Protein AF-A0A968YWP7-F1 (afdb_monomer_lite)

Secondary structure (DSSP, 8-state):
--HHHHHHHHHHHHHHHHHHHTT--S---SPSS-------SHHHHHHHHHHHHHHHHHGGG-TT-TT--

Radius of gyration: 15.46 Å; chains: 1; bounding box: 30×37×37 Å

Foldseek 3Di:
DDPVVVVVVVLVVVVVVVCVVVVNPDDDPDDPDDDDDDDDDPVSVVVVVVCVVCCVVCVVVDPPNPPDD

Sequence (69 aa):
GSIAAIIQNFKSISTRRINRIQNNMGRTLWQRNYYEHIIRDNTALQNIQDYIRNNPQSWQQDQLHPNKD

pLDDT: mean 91.72, std 7.36, range [58.75, 98.5]

Structure (mmCIF, N/CA/C/O backbone):
data_AF-A0A968YWP7-F1
#
_entry.id   AF-A0A968YWP7-F1
#
loop_
_atom_site.group_PDB
_atom_site.id
_atom_site.type_symbol
_atom_site.label_atom_id
_atom_site.label_alt_id
_atom_site.label_comp_id
_atom_site.label_asym_id
_atom_site.label_entity_id
_atom_site.label_seq_id
_atom_site.pdbx_PDB_ins_code
_atom_site.Cartn_x
_atom_site.Cartn_y
_atom_site.Cartn_z
_atom_site.occupancy
_atom_site.B_iso_or_equiv
_atom_site.auth_seq_id
_atom_site.auth_comp_id
_atom_site.auth_asym_id
_atom_site.auth_atom_id
_atom_site.pdbx_PDB_model_num
ATOM 1 N N . GLY A 1 1 ? -3.172 16.782 -3.689 1.00 81.06 1 GLY A N 1
ATOM 2 C CA . GLY A 1 1 ? -2.865 15.468 -4.291 1.00 81.06 1 GLY A CA 1
ATOM 3 C C . GLY A 1 1 ? -3.751 14.420 -3.655 1.00 81.06 1 GLY A C 1
ATOM 4 O O . GLY A 1 1 ? -4.041 14.558 -2.475 1.00 81.06 1 GLY A O 1
ATOM 5 N N . SER A 1 2 ? -4.218 13.428 -4.414 1.00 95.12 2 SER A N 1
ATOM 6 C CA . SER A 1 2 ? -5.022 12.315 -3.886 1.00 95.12 2 SER A CA 1
ATOM 7 C C . SER A 1 2 ? -4.134 11.148 -3.441 1.00 95.12 2 SER A C 1
ATOM 9 O O . SER A 1 2 ? -3.003 11.014 -3.912 1.00 95.12 2 SER A O 1
ATOM 11 N N . ILE A 1 3 ? -4.659 10.271 -2.580 1.00 95.06 3 ILE A N 1
ATOM 12 C CA . ILE A 1 3 ? -3.990 9.015 -2.193 1.00 95.06 3 ILE A CA 1
ATOM 13 C C . ILE A 1 3 ? -3.680 8.179 -3.440 1.00 95.06 3 ILE A C 1
ATOM 15 O O . ILE A 1 3 ? -2.550 7.730 -3.617 1.00 95.06 3 ILE A O 1
ATOM 19 N N . ALA A 1 4 ? -4.640 8.073 -4.363 1.00 95.00 4 ALA A N 1
ATOM 20 C CA . ALA A 1 4 ? -4.455 7.378 -5.632 1.00 95.00 4 ALA A CA 1
ATOM 21 C C . ALA A 1 4 ? -3.244 7.903 -6.428 1.00 95.00 4 ALA A C 1
ATOM 23 O O . ALA A 1 4 ? -2.443 7.106 -6.915 1.00 95.00 4 ALA A O 1
ATOM 24 N N . ALA A 1 5 ? -3.061 9.227 -6.516 1.00 97.12 5 ALA A N 1
ATOM 25 C CA . ALA A 1 5 ? -1.926 9.824 -7.225 1.00 97.12 5 ALA A CA 1
ATOM 26 C C . ALA A 1 5 ? -0.580 9.519 -6.540 1.00 97.12 5 ALA A C 1
ATOM 28 O O . ALA A 1 5 ? 0.416 9.254 -7.216 1.00 97.12 5 ALA A O 1
ATOM 29 N N . ILE A 1 6 ? -0.550 9.509 -5.203 1.00 97.00 6 ILE A N 1
ATOM 30 C CA . ILE A 1 6 ? 0.647 9.164 -4.420 1.00 97.00 6 ILE A CA 1
ATOM 31 C C . ILE A 1 6 ? 1.031 7.699 -4.658 1.00 97.00 6 ILE A C 1
ATOM 33 O O . ILE A 1 6 ? 2.180 7.407 -4.995 1.00 97.00 6 ILE A O 1
ATOM 37 N N . ILE A 1 7 ? 0.067 6.780 -4.554 1.00 97.75 7 ILE A N 1
ATOM 38 C CA . ILE A 1 7 ? 0.299 5.347 -4.771 1.00 97.75 7 ILE A CA 1
ATOM 39 C C . ILE A 1 7 ? 0.701 5.064 -6.222 1.00 97.75 7 ILE A C 1
ATOM 41 O O . ILE A 1 7 ? 1.619 4.276 -6.462 1.00 97.75 7 ILE A O 1
ATOM 45 N N . GLN A 1 8 ? 0.079 5.733 -7.197 1.00 96.25 8 GLN A N 1
ATOM 46 C CA . GLN A 1 8 ? 0.458 5.620 -8.606 1.00 96.25 8 GLN A CA 1
ATOM 47 C C . GLN A 1 8 ? 1.920 6.029 -8.826 1.00 96.25 8 GLN A C 1
ATOM 49 O O . GLN A 1 8 ? 2.676 5.307 -9.483 1.00 96.25 8 GLN A O 1
ATOM 54 N N . ASN A 1 9 ? 2.333 7.168 -8.264 1.00 97.56 9 ASN A N 1
ATOM 55 C CA . ASN A 1 9 ? 3.699 7.660 -8.387 1.00 97.56 9 ASN A CA 1
ATOM 56 C C . ASN A 1 9 ? 4.700 6.695 -7.729 1.00 97.56 9 ASN A C 1
ATOM 58 O O . ASN A 1 9 ? 5.672 6.287 -8.371 1.00 97.56 9 ASN A O 1
ATOM 62 N N . PHE A 1 10 ? 4.407 6.243 -6.506 1.00 97.31 10 PHE A N 1
ATOM 63 C CA . PHE A 1 10 ? 5.225 5.269 -5.787 1.00 97.31 10 PHE A CA 1
ATOM 64 C C . PHE A 1 10 ? 5.412 3.970 -6.584 1.00 97.31 10 PHE A C 1
ATOM 66 O O . PHE A 1 10 ? 6.550 3.542 -6.809 1.00 97.31 10 PHE A O 1
ATOM 73 N N . LYS A 1 11 ? 4.317 3.369 -7.075 1.00 96.06 11 LYS A N 1
ATOM 74 C CA . LYS A 1 11 ? 4.372 2.143 -7.887 1.00 96.06 11 LYS A CA 1
ATOM 75 C C . LYS A 1 11 ? 5.172 2.357 -9.176 1.00 96.06 11 LYS A C 1
ATOM 77 O O . LYS A 1 11 ? 6.013 1.533 -9.518 1.00 96.06 11 LYS A O 1
ATOM 82 N N . SER A 1 12 ? 4.990 3.495 -9.850 1.00 95.00 12 SER A N 1
ATOM 83 C CA . SER A 1 12 ? 5.718 3.836 -11.082 1.00 95.00 12 SER A CA 1
ATOM 84 C C . SER A 1 12 ? 7.229 3.996 -10.871 1.00 95.00 12 SER A C 1
ATOM 86 O O . SER A 1 12 ? 8.029 3.480 -11.657 1.00 95.00 12 SER A O 1
ATOM 88 N N . ILE A 1 13 ? 7.649 4.733 -9.838 1.00 96.06 13 ILE A N 1
ATOM 89 C CA . ILE A 1 13 ? 9.074 4.987 -9.574 1.00 96.06 13 ILE A CA 1
ATOM 90 C C . ILE A 1 13 ? 9.776 3.702 -9.127 1.00 96.06 13 ILE A C 1
ATOM 92 O O . ILE A 1 13 ? 10.844 3.372 -9.650 1.00 96.06 13 ILE A O 1
ATOM 96 N N . SER A 1 14 ? 9.170 2.959 -8.200 1.00 95.94 14 SER A N 1
ATOM 97 C CA . SER A 1 14 ? 9.725 1.698 -7.697 1.00 95.94 14 SER A CA 1
ATOM 98 C C . SER A 1 14 ? 9.864 0.647 -8.803 1.00 95.94 14 SER A C 1
ATOM 100 O O . SER A 1 14 ? 10.948 0.085 -8.952 1.00 95.94 14 SER A O 1
ATOM 102 N N . THR A 1 15 ? 8.842 0.450 -9.649 1.00 94.88 15 THR A N 1
ATOM 103 C CA . THR A 1 15 ? 8.918 -0.475 -10.794 1.00 94.88 15 THR A CA 1
ATOM 104 C C . THR A 1 15 ? 10.040 -0.092 -11.751 1.00 94.88 15 THR A C 1
ATOM 106 O O . THR A 1 15 ? 10.846 -0.943 -12.116 1.00 94.88 15 THR A O 1
ATOM 109 N N . ARG A 1 16 ? 10.163 1.191 -12.123 1.00 92.38 16 ARG A N 1
ATOM 110 C CA . ARG A 1 16 ? 11.249 1.643 -13.011 1.00 92.38 16 ARG A CA 1
ATOM 111 C C . ARG A 1 16 ? 12.628 1.373 -12.414 1.00 92.38 16 ARG A C 1
ATOM 113 O O . ARG A 1 16 ? 13.523 0.940 -13.134 1.00 92.38 16 ARG A O 1
ATOM 120 N N . ARG A 1 17 ? 12.811 1.618 -11.113 1.00 94.62 17 ARG A N 1
ATOM 121 C CA . ARG A 1 17 ? 14.087 1.366 -10.430 1.00 94.62 17 ARG A CA 1
ATOM 122 C C . ARG A 1 17 ? 14.417 -0.126 -10.381 1.00 94.62 17 ARG A C 1
ATOM 124 O O . ARG A 1 17 ? 15.536 -0.497 -10.716 1.00 94.62 17 ARG A O 1
ATOM 131 N N . ILE A 1 18 ? 13.455 -0.964 -10.004 1.00 94.00 18 ILE A N 1
ATOM 132 C CA . ILE A 1 18 ? 13.646 -2.415 -9.901 1.00 94.00 18 ILE A CA 1
ATOM 133 C C . ILE A 1 18 ? 13.922 -3.027 -11.275 1.00 94.00 18 ILE A C 1
ATOM 135 O O . ILE A 1 18 ? 14.884 -3.777 -11.410 1.00 94.00 18 ILE A O 1
ATOM 139 N N . ASN A 1 19 ? 13.173 -2.637 -12.310 1.00 91.75 19 ASN A N 1
ATOM 140 C CA . ASN A 1 19 ? 13.391 -3.142 -13.668 1.00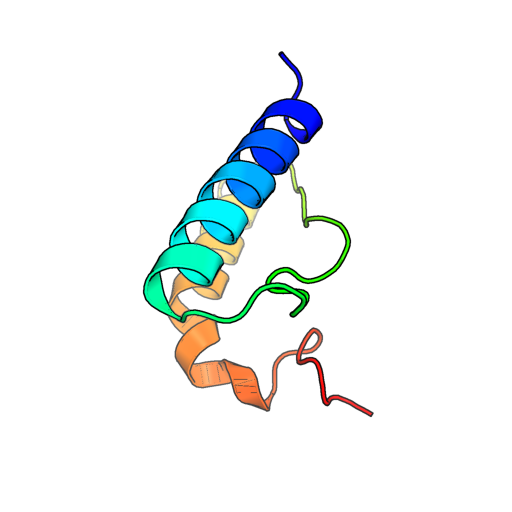 91.75 19 ASN A CA 1
ATOM 141 C C . ASN A 1 19 ? 14.790 -2.794 -14.198 1.00 91.75 19 ASN A C 1
ATOM 143 O O . ASN A 1 19 ? 15.395 -3.615 -14.882 1.00 91.75 19 ASN A O 1
ATOM 147 N N . ARG A 1 20 ? 15.329 -1.613 -13.849 1.00 91.50 20 ARG A N 1
ATOM 148 C CA . ARG A 1 20 ? 16.716 -1.236 -14.175 1.00 91.50 20 ARG A CA 1
ATOM 149 C C . ARG A 1 20 ? 17.739 -2.110 -13.454 1.00 91.50 20 ARG A C 1
ATOM 151 O O . ARG A 1 20 ? 18.694 -2.543 -14.081 1.00 91.50 20 ARG A O 1
ATOM 158 N N . ILE A 1 21 ? 17.540 -2.373 -12.160 1.00 93.69 21 ILE A N 1
ATOM 159 C CA . ILE A 1 21 ? 18.455 -3.204 -11.356 1.00 93.69 21 ILE A CA 1
ATOM 160 C C . ILE A 1 21 ? 18.438 -4.660 -11.837 1.00 93.69 21 ILE A C 1
ATOM 162 O O . ILE A 1 21 ? 19.480 -5.301 -11.895 1.00 93.69 21 ILE A O 1
ATOM 166 N N . GLN A 1 22 ? 17.264 -5.181 -12.191 1.00 90.38 22 GLN A N 1
ATOM 167 C CA . GLN A 1 22 ? 17.081 -6.585 -12.570 1.00 90.38 22 GLN A CA 1
ATOM 168 C C . GLN A 1 22 ? 17.259 -6.850 -14.073 1.00 90.38 22 GLN A C 1
ATOM 170 O O . GLN A 1 22 ? 17.077 -7.986 -14.502 1.00 90.38 22 GLN A O 1
ATOM 175 N N . ASN A 1 23 ? 17.562 -5.821 -14.875 1.00 85.88 23 ASN A N 1
ATOM 176 C CA . ASN A 1 23 ? 17.587 -5.875 -16.343 1.00 85.88 23 ASN A CA 1
ATOM 177 C C . ASN A 1 23 ? 16.345 -6.568 -16.947 1.00 85.88 23 ASN A C 1
ATOM 179 O O . ASN A 1 23 ? 16.427 -7.306 -17.926 1.00 85.88 23 ASN A O 1
ATOM 183 N N . ASN A 1 24 ? 15.183 -6.370 -16.319 1.00 79.00 24 ASN A N 1
ATOM 184 C CA . ASN A 1 24 ? 13.954 -7.084 -16.645 1.00 79.00 24 ASN A CA 1
ATOM 185 C C . ASN A 1 24 ? 12.838 -6.081 -16.932 1.00 79.00 24 ASN A C 1
ATOM 187 O O . ASN A 1 24 ? 12.082 -5.668 -16.052 1.00 79.00 24 ASN A O 1
ATOM 191 N N . MET A 1 25 ? 12.781 -5.635 -18.184 1.00 72.19 25 MET A N 1
ATOM 192 C CA . MET A 1 25 ? 11.765 -4.705 -18.663 1.00 72.19 25 MET A CA 1
ATOM 193 C C . MET A 1 25 ? 10.555 -5.500 -19.161 1.00 72.19 25 MET A C 1
ATOM 195 O O . MET A 1 25 ? 10.578 -6.034 -20.262 1.00 72.19 25 MET A O 1
ATOM 199 N N . GLY A 1 26 ? 9.501 -5.592 -18.345 1.00 73.81 26 GLY A N 1
ATOM 200 C CA . GLY A 1 26 ? 8.221 -6.169 -18.784 1.00 73.81 26 GLY A CA 1
ATOM 201 C C . GLY A 1 26 ? 7.437 -6.938 -17.725 1.00 73.81 26 GLY A C 1
ATOM 202 O O . GLY A 1 26 ? 6.255 -7.200 -17.927 1.00 73.81 26 GLY A O 1
ATOM 203 N N . ARG A 1 27 ? 8.040 -7.278 -16.578 1.00 81.88 27 ARG A N 1
ATOM 204 C CA . ARG A 1 27 ? 7.301 -7.944 -15.496 1.00 81.88 27 ARG A CA 1
ATOM 205 C C . ARG A 1 27 ? 6.422 -6.966 -14.720 1.00 81.88 27 ARG A C 1
ATOM 207 O O . ARG A 1 27 ? 6.874 -5.910 -14.273 1.00 81.88 27 ARG A O 1
ATOM 214 N N . THR A 1 28 ? 5.171 -7.363 -14.508 1.00 84.75 28 THR A N 1
ATOM 215 C CA . THR A 1 28 ? 4.269 -6.695 -13.569 1.00 84.75 28 THR A CA 1
ATOM 216 C C . THR A 1 28 ? 4.771 -6.949 -12.152 1.00 84.75 28 THR A C 1
ATOM 218 O O . THR A 1 28 ? 4.702 -8.067 -11.654 1.00 84.75 28 THR A O 1
ATOM 221 N N . LEU A 1 29 ? 5.306 -5.907 -11.515 1.00 91.38 29 LEU A N 1
ATOM 222 C CA . LEU A 1 29 ? 5.827 -5.988 -10.148 1.00 91.38 29 LEU A CA 1
ATOM 223 C C . LEU A 1 29 ? 4.716 -5.923 -9.092 1.00 91.38 29 LEU A C 1
ATOM 225 O O . LEU A 1 29 ? 4.785 -6.587 -8.064 1.00 91.38 29 LEU 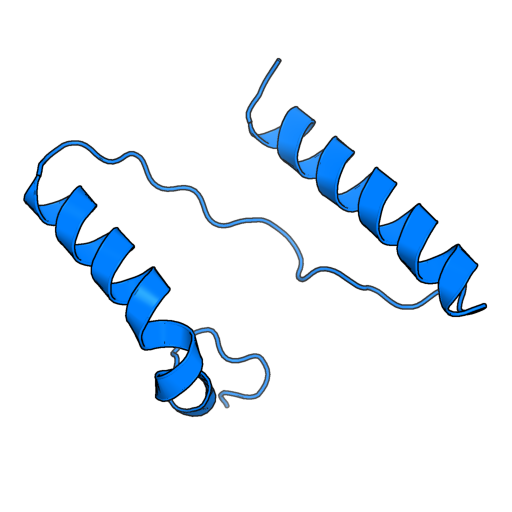A O 1
ATOM 229 N N . TRP A 1 30 ? 3.715 -5.078 -9.325 1.00 92.69 30 TRP A N 1
ATOM 230 C CA . TRP A 1 30 ? 2.669 -4.788 -8.352 1.00 92.69 30 TRP A CA 1
ATOM 231 C C . TRP A 1 30 ? 1.387 -5.530 -8.696 1.00 92.69 30 TRP A C 1
ATOM 233 O O . TRP A 1 30 ? 0.957 -5.521 -9.848 1.00 92.69 30 TRP A O 1
ATOM 243 N N . GLN A 1 31 ? 0.704 -6.050 -7.679 1.00 89.31 31 GLN A N 1
ATOM 244 C CA . GLN A 1 31 ? -0.705 -6.408 -7.814 1.00 89.31 31 GLN A CA 1
ATOM 245 C C . GLN A 1 31 ? -1.531 -5.179 -8.237 1.00 89.31 31 GLN A C 1
ATOM 247 O O . GLN A 1 31 ? -1.206 -4.025 -7.900 1.00 89.31 31 GLN A O 1
ATOM 252 N N . ARG A 1 32 ? -2.597 -5.432 -9.006 1.00 89.50 32 ARG A N 1
ATOM 253 C CA . ARG A 1 32 ? -3.536 -4.397 -9.455 1.00 89.50 32 ARG A CA 1
ATOM 254 C C . ARG A 1 32 ? -4.247 -3.786 -8.242 1.00 89.50 32 ARG A C 1
ATOM 256 O O . ARG A 1 32 ? -4.563 -4.490 -7.294 1.00 89.50 32 ARG A O 1
ATOM 263 N N . ASN A 1 33 ? -4.532 -2.483 -8.316 1.00 91.25 33 ASN A N 1
ATOM 264 C CA . ASN A 1 33 ? -5.166 -1.689 -7.252 1.00 91.25 33 ASN A CA 1
ATOM 265 C C . ASN A 1 33 ? -4.347 -1.628 -5.952 1.00 91.25 33 ASN A C 1
ATOM 267 O O . ASN A 1 33 ? -3.187 -2.035 -5.902 1.00 91.25 33 ASN A O 1
ATOM 271 N N . TYR A 1 34 ? -4.899 -0.989 -4.930 1.00 93.75 34 TYR A N 1
ATOM 272 C CA . TYR A 1 34 ? -4.324 -0.909 -3.594 1.00 93.75 34 TYR A CA 1
ATOM 273 C C . TYR A 1 34 ? -5.461 -0.983 -2.572 1.00 93.75 34 TYR A C 1
ATOM 275 O O . TYR A 1 34 ? -6.591 -0.614 -2.886 1.00 93.75 34 TYR A O 1
ATOM 283 N N . TYR A 1 35 ? -5.162 -1.493 -1.380 1.00 92.75 35 TYR A N 1
ATOM 284 C CA . TYR A 1 35 ? -6.111 -1.512 -0.273 1.00 92.75 35 TYR A CA 1
ATOM 285 C C . TYR A 1 35 ? -6.071 -0.168 0.456 1.00 92.75 35 TYR A C 1
ATOM 287 O O . TYR A 1 35 ? -4.990 0.336 0.768 1.00 92.75 35 TYR A O 1
ATOM 295 N N . GLU A 1 36 ? -7.239 0.402 0.732 1.00 92.81 36 GLU A N 1
ATOM 296 C CA . GLU A 1 36 ? -7.382 1.604 1.547 1.00 92.81 36 GLU A CA 1
ATOM 297 C C . GLU A 1 36 ? -8.451 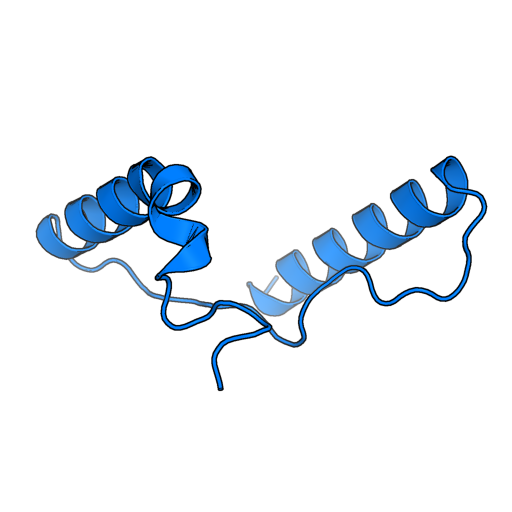1.396 2.617 1.00 92.81 36 GLU A C 1
ATOM 299 O O . GLU A 1 36 ? -9.509 0.823 2.364 1.00 92.81 36 GLU A O 1
ATOM 304 N N . HIS A 1 37 ? -8.159 1.852 3.832 1.00 93.69 37 HIS A N 1
ATOM 305 C CA . HIS A 1 37 ? -9.068 1.769 4.967 1.00 93.69 37 HIS A CA 1
ATOM 306 C C . HIS A 1 37 ? -8.832 2.959 5.895 1.00 93.69 37 HIS A C 1
ATOM 308 O O . HIS A 1 37 ? -7.695 3.248 6.268 1.00 93.69 37 HIS A O 1
ATOM 314 N N . ILE A 1 38 ? -9.906 3.655 6.271 1.00 96.12 38 ILE A N 1
ATOM 315 C CA . ILE A 1 38 ? -9.839 4.782 7.206 1.00 96.12 38 ILE A CA 1
ATOM 316 C C . ILE A 1 38 ? -9.921 4.229 8.627 1.00 96.12 38 ILE A C 1
ATOM 318 O O . ILE A 1 38 ? -10.947 3.676 9.010 1.00 96.12 38 ILE A O 1
ATOM 322 N N . ILE A 1 39 ? -8.869 4.432 9.417 1.00 97.31 39 ILE A N 1
ATOM 323 C CA . ILE A 1 39 ? -8.836 4.080 10.840 1.00 97.31 39 ILE A CA 1
ATOM 324 C C . ILE A 1 39 ? -9.643 5.119 11.618 1.00 97.31 39 ILE A C 1
ATOM 326 O O . ILE A 1 39 ? -9.290 6.298 11.618 1.00 97.31 39 ILE A O 1
ATOM 330 N N . ARG A 1 40 ? -10.738 4.691 12.251 1.00 97.94 40 ARG A N 1
ATOM 331 C CA . ARG A 1 40 ? -11.677 5.588 12.952 1.00 97.94 40 ARG A CA 1
ATOM 332 C C . ARG A 1 40 ? -11.629 5.473 14.470 1.00 97.94 40 ARG A C 1
ATOM 334 O O . ARG A 1 40 ? -12.137 6.355 15.154 1.00 97.94 40 ARG A O 1
ATOM 341 N N . ASP A 1 41 ? -11.017 4.414 14.982 1.00 98.25 41 ASP A N 1
ATOM 342 C CA . ASP A 1 41 ? -10.914 4.136 16.406 1.00 98.25 41 ASP A CA 1
ATOM 343 C C . ASP A 1 41 ? -9.646 3.328 16.725 1.00 98.25 41 ASP A C 1
ATOM 345 O O . ASP A 1 41 ? -8.910 2.873 15.841 1.00 98.25 41 ASP A O 1
ATOM 349 N N . ASN A 1 42 ? -9.379 3.182 18.021 1.00 98.44 42 ASN A N 1
ATOM 350 C CA . ASN A 1 42 ? -8.188 2.503 18.515 1.00 98.44 42 ASN A CA 1
ATOM 351 C C . ASN A 1 42 ? -8.217 0.989 18.252 1.00 98.44 42 ASN A C 1
ATOM 353 O O . ASN A 1 42 ? -7.166 0.375 18.085 1.00 98.44 42 ASN A O 1
ATOM 357 N N . THR A 1 43 ? -9.402 0.383 18.183 1.00 98.12 43 THR A N 1
ATOM 358 C CA . THR A 1 43 ? -9.552 -1.047 17.898 1.00 98.12 43 THR A CA 1
ATOM 359 C C . THR A 1 43 ? -9.158 -1.349 16.454 1.00 98.12 43 THR A C 1
ATOM 361 O O . THR A 1 43 ? -8.376 -2.266 16.209 1.00 98.12 43 THR A O 1
ATOM 364 N N . ALA A 1 44 ? -9.615 -0.542 15.495 1.00 97.94 44 ALA A N 1
ATOM 365 C CA . ALA A 1 44 ? -9.214 -0.633 14.096 1.00 97.94 44 ALA A CA 1
ATOM 366 C C . ALA A 1 44 ? -7.702 -0.422 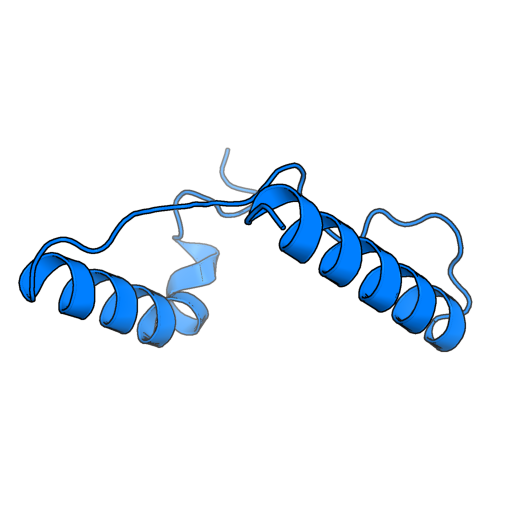13.927 1.00 97.94 44 ALA A C 1
ATOM 368 O O . ALA A 1 44 ? -7.057 -1.156 13.176 1.00 97.94 44 ALA A O 1
ATOM 369 N N . LEU A 1 45 ? -7.125 0.541 14.656 1.00 98.38 45 LEU A N 1
ATOM 370 C CA . LEU A 1 45 ? -5.680 0.768 14.661 1.00 98.38 45 LEU A CA 1
ATOM 371 C C . LEU A 1 45 ? -4.922 -0.474 15.143 1.00 98.38 45 LEU A C 1
ATOM 373 O O . LEU A 1 45 ? -4.006 -0.928 14.457 1.00 98.38 45 LEU A O 1
ATOM 377 N N . GLN A 1 46 ? -5.316 -1.027 16.292 1.00 98.50 46 GLN A N 1
ATOM 378 C CA . GLN A 1 46 ? -4.684 -2.206 16.880 1.00 98.50 46 GLN A CA 1
ATOM 379 C C . GLN A 1 46 ? -4.747 -3.402 15.923 1.00 98.50 46 GLN A C 1
ATOM 381 O O . GLN A 1 46 ? -3.718 -4.003 15.624 1.00 98.50 46 GLN A O 1
ATOM 386 N N . ASN A 1 47 ? -5.925 -3.678 15.358 1.00 96.62 47 ASN A N 1
ATOM 387 C CA . ASN A 1 47 ? -6.122 -4.788 14.428 1.00 96.62 47 ASN A CA 1
ATOM 388 C C . ASN A 1 47 ? -5.225 -4.677 13.186 1.00 96.62 47 ASN A C 1
ATOM 390 O O . ASN A 1 47 ? -4.625 -5.663 12.765 1.00 96.62 47 ASN A O 1
ATOM 394 N N . ILE A 1 48 ? -5.101 -3.480 12.601 1.00 96.31 48 ILE A N 1
ATOM 395 C CA . ILE A 1 48 ? -4.246 -3.265 11.423 1.00 96.31 48 ILE A CA 1
ATOM 396 C C . ILE A 1 48 ? -2.768 -3.414 11.781 1.00 96.31 48 ILE A C 1
ATOM 398 O O . ILE A 1 48 ? -2.006 -4.000 11.011 1.00 96.31 48 ILE A O 1
ATOM 402 N N . GLN A 1 49 ? -2.346 -2.909 12.940 1.00 97.62 49 GLN A N 1
ATOM 403 C CA . GLN A 1 49 ? -0.971 -3.089 13.393 1.00 97.62 49 GLN A CA 1
ATOM 404 C C . GLN A 1 49 ? -0.640 -4.567 13.612 1.00 97.62 49 GLN A C 1
ATOM 406 O O . GLN A 1 49 ? 0.417 -5.024 13.176 1.00 97.62 49 GLN A O 1
ATOM 411 N N . ASP A 1 50 ? -1.541 -5.316 14.243 1.00 97.00 50 ASP A N 1
ATOM 412 C CA . ASP A 1 50 ? -1.357 -6.745 14.482 1.00 97.00 50 ASP A CA 1
ATOM 413 C C . ASP A 1 50 ? -1.349 -7.531 13.173 1.00 97.00 50 ASP A C 1
ATOM 415 O O . ASP A 1 50 ? -0.485 -8.387 12.987 1.00 97.00 50 ASP A O 1
ATOM 419 N N . TYR A 1 51 ? -2.210 -7.179 12.215 1.00 94.44 51 TYR A N 1
ATOM 420 C CA . TYR A 1 51 ? -2.149 -7.733 10.864 1.00 94.44 51 TYR A CA 1
ATOM 421 C C . TYR A 1 51 ? -0.778 -7.492 10.216 1.00 94.44 51 TYR A C 1
ATOM 423 O O . TYR A 1 51 ? -0.147 -8.440 9.760 1.00 94.44 51 TYR A O 1
ATOM 431 N N . ILE A 1 52 ? -0.262 -6.256 10.221 1.00 94.62 52 ILE A N 1
ATOM 432 C CA . ILE A 1 52 ? 1.045 -5.939 9.616 1.00 94.62 52 ILE A CA 1
ATOM 433 C C . ILE A 1 52 ? 2.175 -6.742 10.275 1.00 94.62 52 ILE A C 1
ATOM 435 O O . ILE A 1 52 ? 3.049 -7.251 9.572 1.00 94.62 52 ILE A O 1
ATOM 439 N N . ARG A 1 53 ? 2.161 -6.873 11.609 1.00 97.00 53 ARG A N 1
ATOM 440 C CA . ARG A 1 53 ? 3.176 -7.634 12.358 1.00 97.00 53 ARG A CA 1
ATOM 441 C C . ARG A 1 53 ? 3.113 -9.132 12.057 1.00 97.00 53 ARG A C 1
ATOM 443 O O . ARG A 1 53 ? 4.156 -9.760 11.899 1.00 97.00 53 ARG A O 1
ATOM 450 N N . ASN A 1 54 ? 1.908 -9.692 11.968 1.00 96.12 54 ASN A N 1
ATOM 451 C CA . ASN A 1 54 ? 1.698 -11.139 11.905 1.00 96.12 54 ASN A CA 1
ATOM 452 C C . ASN A 1 54 ? 1.592 -11.690 10.472 1.00 96.12 54 ASN A C 1
ATOM 454 O O . ASN A 1 54 ? 1.822 -12.884 10.263 1.00 96.12 54 ASN A O 1
ATOM 458 N N . ASN A 1 55 ? 1.292 -10.848 9.475 1.00 93.94 55 ASN A N 1
ATOM 459 C CA . ASN A 1 55 ? 1.122 -11.269 8.083 1.00 93.94 55 ASN A CA 1
ATOM 460 C C . ASN A 1 55 ? 2.340 -12.018 7.508 1.00 93.94 55 ASN A C 1
ATOM 462 O O . ASN A 1 55 ? 2.131 -13.052 6.884 1.00 93.94 55 ASN A O 1
ATOM 466 N N . PRO A 1 56 ? 3.608 -11.612 7.746 1.00 94.56 56 PRO A N 1
ATOM 467 C CA . PRO A 1 56 ? 4.753 -12.369 7.235 1.00 94.56 56 PRO A CA 1
ATOM 468 C C . PRO A 1 56 ? 4.772 -13.836 7.684 1.00 94.56 56 PRO A C 1
ATOM 470 O O . PRO A 1 56 ? 5.174 -14.702 6.914 1.00 94.56 56 PRO A O 1
ATOM 473 N N . GLN A 1 57 ? 4.315 -14.117 8.910 1.00 95.31 57 GLN A N 1
ATOM 474 C CA . GLN A 1 57 ? 4.246 -15.479 9.451 1.00 95.31 57 GLN A CA 1
ATOM 475 C C . GLN A 1 57 ? 3.023 -16.246 8.941 1.00 95.31 57 GLN A C 1
ATOM 477 O O . GLN A 1 57 ? 3.084 -17.457 8.767 1.00 95.31 57 GLN A O 1
ATOM 482 N N . SER A 1 58 ? 1.926 -15.537 8.673 1.00 92.88 58 SER A N 1
ATOM 483 C CA . SER A 1 58 ? 0.641 -16.130 8.278 1.00 92.88 58 SER A CA 1
ATOM 484 C C . SER A 1 58 ? 0.401 -16.101 6.765 1.00 92.88 58 SER A C 1
ATOM 486 O O . SER A 1 58 ? -0.687 -16.439 6.308 1.00 92.88 58 SER A O 1
ATOM 488 N N . TRP A 1 59 ? 1.401 -15.691 5.974 1.00 92.25 59 TRP A N 1
ATOM 489 C CA . TRP A 1 59 ? 1.231 -15.366 4.556 1.00 92.25 59 TRP A CA 1
ATOM 490 C C . TRP A 1 59 ? 0.648 -16.521 3.737 1.00 92.25 59 TRP A C 1
ATOM 492 O O . TRP A 1 59 ? -0.219 -16.308 2.897 1.00 92.25 59 TRP A O 1
ATOM 502 N N . GLN A 1 60 ? 1.073 -17.756 4.015 1.00 93.31 60 GLN A N 1
ATOM 503 C CA . GLN A 1 60 ? 0.581 -18.944 3.309 1.00 93.31 60 GLN A CA 1
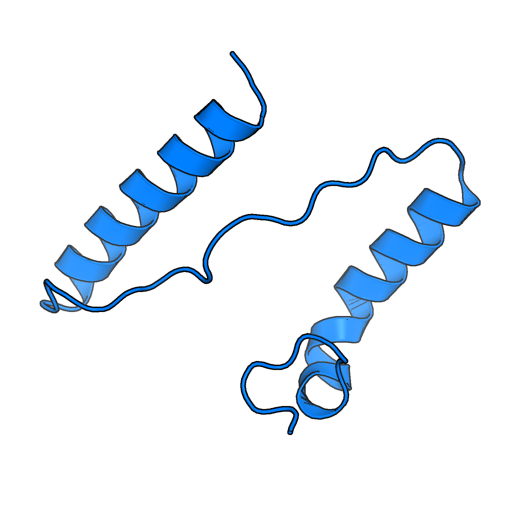ATOM 504 C C . GLN A 1 60 ? -0.904 -19.233 3.581 1.00 93.31 60 GLN A C 1
ATOM 506 O O . GLN A 1 60 ? -1.567 -19.865 2.765 1.00 93.31 60 GLN A O 1
ATOM 511 N N . GLN A 1 61 ? -1.435 -18.782 4.719 1.00 90.62 61 GLN A N 1
ATOM 512 C CA . GLN A 1 61 ? -2.840 -18.953 5.096 1.00 90.62 61 GLN A CA 1
ATOM 513 C C . GLN A 1 61 ? -3.681 -17.701 4.814 1.00 90.62 61 GLN A C 1
ATOM 515 O O . GLN A 1 61 ? -4.910 -17.745 4.957 1.00 90.62 61 GLN A O 1
ATOM 520 N N . ASP A 1 62 ? -3.052 -16.599 4.398 1.00 88.75 62 ASP A N 1
ATOM 521 C CA . ASP A 1 62 ? -3.715 -15.318 4.181 1.00 88.75 62 ASP A CA 1
ATOM 522 C C . ASP A 1 62 ? -4.804 -15.422 3.106 1.00 88.75 62 ASP A C 1
ATOM 524 O O . ASP A 1 62 ? -4.712 -16.209 2.164 1.00 88.75 62 ASP A O 1
ATOM 528 N N . GLN A 1 63 ? -5.906 -14.690 3.273 1.00 85.75 63 GLN A N 1
ATOM 529 C CA . GLN A 1 63 ? -7.045 -14.727 2.344 1.00 85.75 63 GLN A CA 1
ATOM 530 C C . GLN A 1 63 ? -6.762 -14.047 1.008 1.00 85.75 63 GLN A C 1
ATOM 532 O O . GLN A 1 63 ? -7.393 -14.396 0.016 1.00 85.75 63 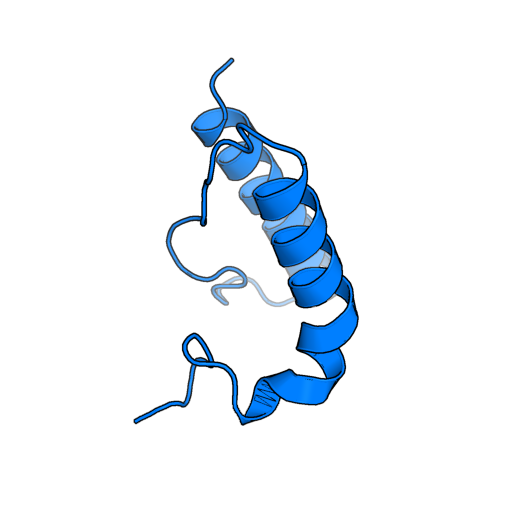GLN A O 1
ATOM 537 N N . LEU A 1 64 ? -5.799 -13.133 0.971 1.00 83.38 64 LEU A N 1
ATOM 538 C CA . LEU A 1 64 ? -5.379 -12.401 -0.216 1.00 83.38 64 LEU A CA 1
ATOM 539 C C . LEU A 1 64 ? -4.094 -12.986 -0.823 1.00 83.38 64 LEU A C 1
ATOM 541 O O . LEU A 1 64 ? -3.459 -12.346 -1.670 1.00 83.38 64 LEU A O 1
ATOM 545 N N . HIS A 1 65 ? -3.697 -14.195 -0.409 1.00 87.50 65 HIS A N 1
ATOM 546 C CA . HIS A 1 65 ? -2.564 -14.890 -1.003 1.00 87.50 65 HIS A CA 1
ATOM 547 C C . HIS A 1 65 ? -2.823 -15.145 -2.507 1.00 87.50 65 HIS A C 1
ATOM 549 O O . HIS A 1 65 ? -3.876 -15.677 -2.855 1.00 87.50 65 HIS A O 1
ATOM 555 N N . PRO A 1 66 ? -1.879 -14.831 -3.420 1.00 83.00 66 PRO A N 1
ATOM 556 C CA . PRO A 1 66 ? -2.090 -14.927 -4.873 1.00 83.00 66 PRO A CA 1
ATOM 557 C C . PRO A 1 66 ? -2.441 -16.319 -5.400 1.00 83.00 66 PRO A C 1
ATOM 559 O O . PRO A 1 66 ? -2.963 -16.433 -6.502 1.00 83.00 66 PRO A O 1
ATOM 562 N N . ASN A 1 67 ? -2.107 -17.355 -4.631 1.00 85.62 67 ASN A N 1
ATOM 563 C CA . ASN A 1 67 ? -2.318 -18.756 -4.993 1.00 85.62 67 ASN A CA 1
ATOM 564 C C . ASN A 1 67 ? -3.411 -19.410 -4.137 1.00 85.62 67 ASN A C 1
ATOM 566 O O . ASN A 1 67 ? -3.390 -20.624 -3.965 1.00 85.62 67 ASN A O 1
ATOM 570 N N . LYS A 1 68 ? -4.274 -18.617 -3.494 1.00 72.44 68 LYS A N 1
ATOM 571 C CA . LYS A 1 68 ? -5.448 -19.164 -2.818 1.00 72.44 68 LYS A CA 1
ATOM 572 C C . LYS A 1 68 ? -6.485 -19.498 -3.893 1.00 72.44 68 LYS A C 1
ATOM 574 O O . LYS A 1 68 ? -6.783 -18.620 -4.700 1.00 72.44 68 LYS A O 1
ATOM 579 N N . ASP A 1 69 ? -6.921 -20.757 -3.919 1.00 58.75 69 ASP A N 1
ATOM 580 C CA . ASP A 1 69 ? -7.864 -21.308 -4.907 1.00 58.75 69 ASP A CA 1
ATOM 581 C C . ASP A 1 69 ? -9.165 -20.495 -5.021 1.00 58.75 69 ASP A C 1
ATOM 583 O O . ASP A 1 69 ? -9.722 -20.107 -3.964 1.00 58.75 69 ASP A O 1
#